Protein AF-A0A8S1RT74-F1 (afdb_monomer_lite)

Secondary structure (DSSP, 8-state):
-HHHHHHHHHHHHHHHT--S---HHHHHHHHHHHHHHHHHHHHHHHHHHTTT-HHHHHHHHHHHHHHHHHHHHHHGGGS-HHHHHHHHHHHHHHHHHHHHGGGGSTTTGGGS-HHHHHHHHHHHHHHHHHHHHHHHHHHHHHHHHHHHHHHHHHHT-----

Foldseek 3Di:
DVVVVVVVVVVVVVVVPPPDDDDPLRVLVVVLVVLVVVLVVVLVVLCVVCVVPLLSSLVSNLVSLVVNLVVLVVCVVSDDPLVSVLVCLLSVLVNVLSNLCSCVPPVNVVVDDPVVVVVVVVVSVVSNVSSVVSVVVVVVVVVVVVVVVVVVVVVVPPDDD

pLDDT: mean 78.84, std 12.94, range [44.44, 91.81]

Structure (mmCIF, N/CA/C/O backbone):
data_AF-A0A8S1RT74-F1
#
_entry.id   AF-A0A8S1RT74-F1
#
loop_
_atom_site.group_PDB
_atom_site.id
_atom_site.type_symbol
_atom_site.label_atom_id
_atom_site.label_alt_id
_atom_site.label_comp_id
_atom_site.label_asym_id
_atom_site.label_entity_id
_atom_site.label_seq_id
_atom_site.pdbx_PDB_ins_code
_atom_site.Cartn_x
_atom_site.Cartn_y
_atom_site.Cartn_z
_atom_site.occupancy
_atom_site.B_iso_or_equiv
_atom_site.auth_seq_id
_atom_site.auth_comp_id
_atom_site.auth_asym_id
_atom_site.auth_atom_id
_atom_site.pdbx_PDB_model_num
ATOM 1 N N . MET A 1 1 ? -5.538 -25.844 -6.732 1.00 49.09 1 MET A N 1
ATOM 2 C CA . MET A 1 1 ? -6.988 -25.532 -6.786 1.00 49.09 1 MET A CA 1
ATOM 3 C C . MET A 1 1 ? -7.772 -25.956 -5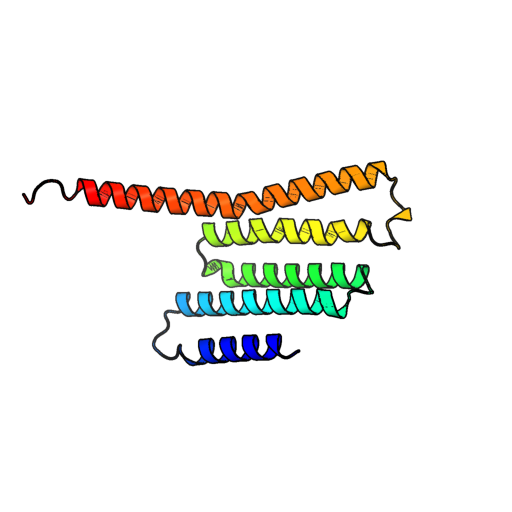.537 1.00 49.09 1 MET A C 1
ATOM 5 O O . MET A 1 1 ? -8.591 -25.170 -5.087 1.00 49.09 1 MET A O 1
ATOM 9 N N . ALA A 1 2 ? -7.522 -27.124 -4.923 1.00 45.47 2 ALA A N 1
ATOM 10 C CA . ALA A 1 2 ? -8.304 -27.599 -3.765 1.00 45.47 2 ALA A CA 1
ATOM 11 C C . ALA A 1 2 ? -8.248 -26.685 -2.516 1.00 45.47 2 ALA A C 1
ATOM 13 O O . ALA A 1 2 ? -9.271 -26.452 -1.878 1.00 45.47 2 ALA A O 1
ATOM 14 N N . VAL A 1 3 ? -7.090 -26.088 -2.209 1.00 45.66 3 VAL A N 1
ATOM 15 C CA . VAL A 1 3 ? -6.889 -25.253 -1.002 1.00 45.66 3 VAL A CA 1
ATOM 16 C C . VAL A 1 3 ? -7.714 -23.955 -1.022 1.00 45.66 3 VAL A C 1
ATOM 18 O O . VAL A 1 3 ? -8.223 -23.530 0.016 1.00 45.66 3 VAL A O 1
ATOM 21 N N . LEU A 1 4 ? -7.918 -23.370 -2.210 1.00 47.88 4 LEU A N 1
ATOM 22 C CA . LEU A 1 4 ? -8.754 -22.177 -2.409 1.00 47.88 4 LEU A CA 1
ATOM 23 C C . LEU A 1 4 ? -10.239 -22.474 -2.156 1.00 47.88 4 LEU A C 1
ATOM 25 O O . LEU A 1 4 ? -10.937 -21.647 -1.575 1.00 47.88 4 LEU A O 1
ATOM 29 N N . SER A 1 5 ? -10.706 -23.672 -2.524 1.00 55.19 5 SER A N 1
ATOM 30 C CA . SER A 1 5 ? -12.100 -24.084 -2.301 1.00 55.19 5 SER A CA 1
ATOM 31 C C . SER A 1 5 ? -12.424 -24.270 -0.816 1.00 55.19 5 SER A C 1
ATOM 33 O O . SER A 1 5 ? -13.499 -23.884 -0.365 1.00 55.19 5 SER A O 1
ATOM 35 N N . VAL A 1 6 ? -11.462 -24.772 -0.032 1.00 61.50 6 VAL A N 1
ATOM 36 C CA . VAL A 1 6 ? -11.620 -24.972 1.416 1.00 61.50 6 VAL A CA 1
ATOM 37 C C . VAL A 1 6 ? -11.663 -23.629 2.145 1.00 61.50 6 VAL A C 1
ATOM 39 O O . VAL A 1 6 ? -12.507 -23.437 3.016 1.00 61.50 6 VAL A O 1
ATOM 42 N N . HIS A 1 7 ? -10.824 -22.668 1.745 1.00 58.56 7 HIS A N 1
ATOM 43 C CA . HIS A 1 7 ? -10.846 -21.316 2.313 1.00 58.56 7 HIS A CA 1
ATOM 44 C C . HIS A 1 7 ? -12.135 -20.566 1.961 1.00 58.56 7 HIS A C 1
ATOM 46 O O . HIS A 1 7 ? -12.744 -19.952 2.834 1.00 58.56 7 HIS A O 1
ATOM 52 N N . ALA A 1 8 ? -12.600 -20.666 0.711 1.00 63.28 8 ALA A N 1
ATOM 53 C CA . ALA A 1 8 ? -13.872 -20.081 0.293 1.00 63.28 8 ALA A CA 1
ATOM 54 C C . ALA A 1 8 ? -15.067 -20.693 1.049 1.00 63.28 8 ALA A C 1
ATOM 56 O O . ALA A 1 8 ? -15.966 -19.968 1.475 1.00 63.28 8 ALA A O 1
ATOM 57 N N . TYR A 1 9 ? -15.052 -22.009 1.280 1.00 70.69 9 TYR A N 1
ATOM 58 C CA . TYR A 1 9 ? -16.081 -22.707 2.052 1.00 70.69 9 TYR A CA 1
ATOM 59 C C . TYR A 1 9 ? -16.090 -22.291 3.532 1.00 70.69 9 TYR A C 1
ATOM 61 O O . TYR A 1 9 ? -17.156 -22.035 4.097 1.00 70.69 9 TYR A O 1
ATOM 69 N N . PHE A 1 10 ? -14.912 -22.158 4.151 1.00 64.00 10 PHE A N 1
ATOM 70 C CA . PHE A 1 10 ? -14.781 -21.719 5.544 1.00 64.00 10 PHE A CA 1
ATOM 71 C C . PHE A 1 10 ? -15.265 -20.273 5.737 1.00 64.00 10 PHE A C 1
ATOM 73 O O . PHE A 1 10 ? -15.965 -19.966 6.702 1.00 64.00 10 PHE A O 1
ATOM 80 N N . LEU A 1 11 ? -14.975 -19.399 4.769 1.00 56.41 11 LEU A N 1
ATOM 81 C CA . LEU A 1 11 ? -15.470 -18.021 4.746 1.00 56.41 11 LEU A CA 1
ATOM 82 C C . LEU A 1 11 ? -16.995 -17.959 4.614 1.00 56.41 11 LEU A C 1
ATOM 84 O O . LEU A 1 11 ? -17.650 -17.207 5.335 1.00 56.41 11 LEU A O 1
ATOM 88 N N . PHE A 1 12 ? -17.580 -18.782 3.742 1.00 64.81 12 PHE A N 1
ATOM 89 C CA . PHE A 1 12 ? -19.030 -18.816 3.543 1.00 64.81 12 PHE A CA 1
ATOM 90 C C . PHE A 1 12 ? -19.783 -19.301 4.794 1.00 64.81 12 PHE A C 1
ATOM 92 O O . PHE A 1 12 ? -20.854 -18.788 5.122 1.00 64.81 12 PHE A O 1
ATOM 99 N N . GLN A 1 13 ? -19.202 -20.254 5.528 1.00 61.03 13 GLN A N 1
ATOM 100 C CA . GLN A 1 13 ? -19.704 -20.714 6.828 1.00 61.03 13 GLN A CA 1
ATOM 101 C C . GLN A 1 13 ? -19.661 -19.601 7.887 1.00 61.03 13 GLN A C 1
ATOM 103 O O . GLN A 1 13 ? -20.654 -19.392 8.585 1.00 61.03 13 GLN A O 1
ATOM 108 N N . HIS A 1 14 ? -18.562 -18.840 7.959 1.00 61.69 14 HIS A N 1
ATOM 109 C CA . HIS A 1 14 ? -18.405 -17.744 8.922 1.00 61.69 14 HIS A CA 1
ATOM 110 C C . HIS A 1 14 ? -19.454 -16.635 8.718 1.00 61.69 14 HIS A C 1
ATOM 112 O O . HIS A 1 14 ? -20.058 -16.160 9.678 1.00 61.69 14 HIS A O 1
ATOM 118 N N . PHE A 1 15 ? -19.755 -16.287 7.462 1.00 57.78 15 PHE A N 1
ATOM 119 C CA . PHE A 1 15 ? -20.780 -15.289 7.129 1.00 57.78 15 PHE A CA 1
ATOM 120 C C . PHE A 1 15 ? -22.215 -15.741 7.442 1.00 57.78 15 PHE A C 1
ATOM 122 O O . PHE A 1 15 ? -23.082 -14.910 7.716 1.00 57.78 15 PHE A O 1
ATOM 129 N N . LYS A 1 16 ? -22.498 -17.049 7.420 1.00 50.66 16 LYS A N 1
ATOM 130 C CA . LYS A 1 16 ? -23.857 -17.573 7.636 1.00 50.66 16 LYS A CA 1
ATOM 131 C C . LYS A 1 16 ? -24.287 -17.542 9.112 1.00 50.66 16 LYS A C 1
ATOM 133 O O . LYS A 1 16 ? -25.486 -17.535 9.385 1.00 50.66 16 LYS A O 1
ATOM 138 N N . GLY A 1 17 ? -23.335 -17.493 10.050 1.00 49.66 17 GLY A N 1
ATOM 139 C CA . GLY A 1 17 ? -23.586 -17.541 11.498 1.00 49.66 17 GLY A CA 1
ATOM 140 C C . GLY A 1 17 ? -24.015 -16.222 12.159 1.00 49.66 17 GLY A C 1
ATOM 141 O O . GLY A 1 17 ? -24.518 -16.251 13.277 1.00 49.66 17 GLY A O 1
ATOM 142 N N . GLN A 1 18 ? -23.874 -15.065 11.501 1.00 49.53 18 GLN A N 1
ATOM 143 C CA . GLN A 1 18 ? -24.090 -13.744 12.123 1.00 49.53 18 GLN A CA 1
ATOM 144 C C . GLN A 1 18 ? -25.476 -13.127 11.861 1.00 49.53 18 GLN A C 1
ATOM 146 O O . GLN A 1 18 ? -25.618 -11.931 11.613 1.00 49.53 18 GLN A O 1
ATOM 151 N N . LYS A 1 19 ? -26.544 -13.926 11.937 1.00 50.91 19 LYS A N 1
ATOM 152 C CA . LYS A 1 19 ? -27.922 -13.407 11.922 1.00 50.91 19 LYS A CA 1
ATOM 153 C C . LYS A 1 19 ? -28.472 -13.283 13.345 1.00 50.91 19 LYS A C 1
ATOM 155 O O . LYS A 1 19 ? -29.178 -14.182 13.778 1.00 50.91 19 LYS A O 1
ATOM 160 N N . GLN A 1 20 ? -28.201 -12.167 14.034 1.00 47.59 20 GLN A N 1
ATOM 161 C CA . GLN A 1 20 ? -29.128 -11.544 15.003 1.00 47.59 20 GLN A CA 1
ATOM 162 C C . GLN A 1 20 ? -28.574 -10.222 15.580 1.00 47.59 20 GLN A C 1
ATOM 164 O O . GLN A 1 20 ? -27.457 -10.175 16.081 1.00 47.59 20 GLN A O 1
ATOM 169 N N . ASN A 1 21 ? -29.398 -9.163 15.520 1.00 47.72 21 ASN A N 1
ATOM 170 C CA . ASN A 1 21 ? -29.241 -7.849 16.173 1.00 47.72 21 ASN A CA 1
ATOM 171 C C . ASN A 1 21 ? -27.869 -7.160 16.019 1.00 47.72 21 ASN A C 1
ATOM 173 O O . ASN A 1 21 ? -27.103 -7.006 16.972 1.00 47.72 21 ASN A O 1
ATOM 177 N N . LEU A 1 22 ? -27.564 -6.690 14.806 1.00 52.25 22 LEU A N 1
ATOM 178 C CA . LEU A 1 22 ? -26.315 -5.983 14.526 1.00 52.25 22 LEU A CA 1
ATOM 179 C C . LEU A 1 22 ? -26.476 -4.464 14.656 1.00 52.25 22 LEU A C 1
ATOM 181 O O . LEU A 1 22 ? -27.179 -3.810 13.892 1.00 52.25 22 LEU A O 1
ATOM 185 N N . ASN A 1 23 ? -25.760 -3.907 15.630 1.00 63.31 23 ASN A N 1
ATOM 186 C CA . ASN A 1 23 ? -25.425 -2.490 15.704 1.00 63.31 23 ASN A CA 1
ATOM 187 C C . ASN A 1 23 ? -24.734 -2.079 14.385 1.00 63.31 23 ASN A C 1
ATOM 189 O O . ASN A 1 23 ? -23.823 -2.780 13.939 1.00 63.31 23 ASN A O 1
ATOM 193 N N . ILE A 1 24 ? -25.151 -0.970 13.761 1.00 63.84 24 ILE A N 1
ATOM 194 C CA . ILE A 1 24 ? -24.697 -0.537 12.421 1.00 63.84 24 ILE A CA 1
ATOM 195 C C . ILE A 1 24 ? -23.160 -0.485 12.330 1.00 63.84 24 ILE A C 1
ATOM 197 O O . ILE A 1 24 ? -22.582 -0.820 11.297 1.00 63.84 24 ILE A O 1
ATOM 201 N N . SER A 1 25 ? -22.486 -0.134 13.429 1.00 64.19 25 SER A N 1
ATOM 202 C CA . SER A 1 25 ? -21.021 -0.120 13.525 1.00 64.19 25 SER A CA 1
ATOM 203 C C . SER A 1 25 ? -20.378 -1.509 13.412 1.00 64.19 25 SER A C 1
ATOM 205 O O . SER A 1 25 ? -19.370 -1.650 12.725 1.00 64.19 25 SER A O 1
ATOM 207 N N . LYS A 1 26 ? -20.968 -2.553 14.017 1.00 66.56 26 LYS A N 1
ATOM 208 C CA . LYS A 1 26 ? -20.478 -3.940 13.906 1.00 66.56 26 LYS A CA 1
ATOM 209 C C . LYS A 1 26 ? -20.635 -4.475 12.487 1.00 66.56 26 LYS A C 1
ATOM 211 O O . LYS A 1 26 ? -19.682 -5.009 11.934 1.00 66.56 26 LYS A O 1
ATOM 216 N N . GLN A 1 27 ? -21.796 -4.242 11.876 1.00 70.25 27 GLN A N 1
ATOM 217 C CA . GLN A 1 27 ? -22.059 -4.672 10.502 1.00 70.25 27 GLN A CA 1
ATOM 218 C C . GLN A 1 27 ? -21.095 -4.012 9.504 1.00 70.25 27 GLN A C 1
ATOM 220 O O . GLN A 1 27 ? -20.612 -4.663 8.581 1.00 70.25 27 GLN A O 1
ATOM 225 N N . LYS A 1 28 ? -20.782 -2.720 9.680 1.00 70.69 28 LYS A N 1
ATOM 226 C CA . LYS A 1 28 ? -19.794 -2.023 8.842 1.00 70.69 28 LYS A CA 1
ATOM 227 C C . LYS A 1 28 ? -18.378 -2.567 9.035 1.00 70.69 28 LYS A C 1
ATOM 229 O O . LYS A 1 28 ? -17.641 -2.657 8.057 1.00 70.69 28 LYS A O 1
ATOM 234 N N . ASN A 1 29 ? -18.021 -2.969 10.254 1.00 72.69 29 ASN A N 1
ATOM 235 C CA . ASN A 1 29 ? -16.727 -3.583 10.536 1.00 72.69 29 ASN A CA 1
ATOM 236 C C . ASN A 1 29 ? -16.591 -4.973 9.883 1.00 72.69 29 ASN A C 1
ATOM 238 O O . ASN A 1 29 ? -15.585 -5.254 9.243 1.00 72.69 29 ASN A O 1
ATOM 242 N N . GLU A 1 30 ? -17.634 -5.803 9.947 1.00 75.88 30 GLU A N 1
ATOM 243 C CA . GLU A 1 30 ? -17.678 -7.111 9.268 1.00 75.88 30 GLU A CA 1
ATOM 244 C C . GLU A 1 30 ? -17.647 -6.969 7.739 1.00 75.88 30 GLU A C 1
ATOM 246 O O . GLU A 1 30 ? -16.944 -7.705 7.046 1.00 75.88 30 GLU A O 1
ATOM 251 N N . GLN A 1 31 ? -18.366 -5.981 7.192 1.00 79.31 31 GLN A N 1
ATOM 252 C CA . GLN A 1 31 ? -18.294 -5.646 5.767 1.00 79.31 31 GLN A CA 1
ATOM 253 C C . GLN A 1 31 ? -16.875 -5.240 5.362 1.00 79.31 31 GLN A C 1
ATOM 255 O O . GLN A 1 31 ? -16.390 -5.673 4.318 1.00 79.31 31 GLN A O 1
ATOM 260 N N . HIS A 1 32 ? -16.202 -4.437 6.185 1.00 83.00 32 HIS A N 1
ATOM 261 C CA . HIS A 1 32 ? -14.827 -4.036 5.937 1.00 83.00 32 HIS A CA 1
ATOM 262 C C . HIS A 1 32 ? -13.867 -5.233 5.955 1.00 83.00 32 HIS A C 1
ATOM 264 O O . HIS A 1 32 ? -13.034 -5.357 5.055 1.00 83.00 32 HIS A O 1
ATOM 270 N N . GLU A 1 33 ? -14.015 -6.143 6.918 1.00 82.50 33 GLU A N 1
ATOM 271 C CA . GLU A 1 33 ? -13.221 -7.369 7.008 1.00 82.50 33 GLU A CA 1
ATOM 272 C C . GLU A 1 33 ? -13.428 -8.269 5.779 1.00 82.50 33 GLU A C 1
ATOM 274 O O . GLU A 1 33 ? -12.458 -8.728 5.172 1.00 82.50 33 GLU A O 1
ATOM 279 N N . GLY A 1 34 ? -14.678 -8.422 5.329 1.00 82.44 34 GLY A N 1
ATOM 280 C CA . GLY A 1 34 ? -15.009 -9.118 4.085 1.00 82.44 34 GLY A CA 1
ATOM 281 C C . GLY A 1 34 ? -14.351 -8.492 2.852 1.00 82.44 34 GLY A C 1
ATOM 282 O O . GLY A 1 34 ? -13.771 -9.204 2.031 1.00 82.44 34 GLY A O 1
ATOM 283 N N . VAL A 1 35 ? -14.376 -7.161 2.734 1.00 86.06 35 VAL A N 1
ATOM 284 C CA . VAL A 1 35 ? -13.713 -6.437 1.634 1.00 86.06 35 VAL A CA 1
ATOM 285 C C . VAL A 1 35 ? -12.190 -6.577 1.707 1.00 86.06 35 VAL A C 1
ATOM 287 O O . VAL A 1 35 ? -11.544 -6.758 0.677 1.00 86.06 35 VAL A O 1
ATOM 290 N N . CYS A 1 36 ? -11.604 -6.557 2.906 1.00 85.81 36 CYS A N 1
ATOM 291 C CA . CYS A 1 36 ? -10.173 -6.780 3.113 1.00 85.81 36 CYS A CA 1
ATOM 292 C C . CYS A 1 36 ? -9.751 -8.190 2.663 1.00 85.81 36 CYS A C 1
ATOM 294 O O . CYS A 1 36 ? -8.752 -8.355 1.960 1.00 85.81 36 CYS A O 1
ATOM 296 N N . LEU A 1 37 ? -10.537 -9.212 3.006 1.00 86.88 37 LEU A N 1
ATOM 297 C CA . LEU A 1 37 ? -10.301 -10.587 2.564 1.00 86.88 37 LEU A CA 1
ATOM 298 C C . LEU A 1 37 ? -10.451 -10.732 1.048 1.00 86.88 37 LEU A C 1
ATOM 300 O O . LEU A 1 37 ? -9.582 -11.317 0.401 1.00 86.88 37 LEU A O 1
ATOM 304 N N . LEU A 1 38 ? -11.505 -10.151 0.470 1.00 86.44 38 LEU A N 1
ATOM 305 C CA . LEU A 1 38 ? -11.717 -10.147 -0.975 1.00 86.44 38 LEU A CA 1
ATOM 306 C C . LEU A 1 38 ? -10.550 -9.480 -1.707 1.00 86.44 38 LEU A C 1
ATOM 308 O O . LEU A 1 38 ? -10.047 -10.035 -2.680 1.00 86.44 38 LEU A O 1
ATOM 312 N N . LYS A 1 39 ? -10.067 -8.335 -1.211 1.00 89.88 39 LYS A N 1
ATOM 313 C CA . LYS A 1 39 ? -8.880 -7.667 -1.751 1.00 89.88 39 LYS A CA 1
ATOM 314 C C . LYS A 1 39 ? -7.669 -8.596 -1.744 1.00 89.88 39 LYS A C 1
ATOM 316 O O . LYS A 1 39 ? -6.996 -8.703 -2.761 1.00 89.88 39 LYS A O 1
ATOM 321 N N . LYS A 1 40 ? -7.380 -9.273 -0.627 1.00 88.31 40 LYS A N 1
ATOM 322 C CA . LYS A 1 40 ? -6.238 -10.203 -0.533 1.00 88.31 40 LYS A CA 1
ATOM 323 C C . LYS A 1 40 ? -6.359 -11.353 -1.535 1.00 88.31 40 LYS A C 1
ATOM 325 O O . LYS A 1 40 ? -5.372 -11.714 -2.167 1.00 88.31 40 LYS A O 1
ATOM 330 N N . LEU A 1 41 ? -7.565 -11.895 -1.715 1.00 89.31 41 LEU A N 1
ATOM 331 C CA . LEU A 1 41 ? -7.826 -12.933 -2.714 1.00 89.31 41 LEU A CA 1
ATOM 332 C C . LEU A 1 41 ? -7.623 -12.417 -4.141 1.00 89.31 41 LEU A C 1
ATOM 334 O O . LEU A 1 41 ? -6.951 -13.077 -4.927 1.00 89.31 41 LEU A O 1
ATOM 338 N N . LEU A 1 42 ? -8.149 -11.232 -4.462 1.00 89.75 42 LEU A N 1
ATOM 339 C CA . LEU A 1 42 ? -7.949 -10.589 -5.762 1.00 89.75 42 LEU A CA 1
ATOM 340 C C . LEU A 1 42 ? -6.474 -10.288 -6.024 1.00 89.75 42 LEU A C 1
ATOM 342 O O . LEU A 1 42 ? -5.995 -10.531 -7.123 1.00 89.75 42 LEU A O 1
ATOM 346 N N . PHE A 1 43 ? -5.742 -9.822 -5.014 1.00 90.88 43 PHE A N 1
ATOM 347 C CA . PHE A 1 43 ? -4.306 -9.576 -5.103 1.00 90.88 43 PHE A CA 1
ATOM 348 C C . PHE A 1 43 ? -3.544 -10.854 -5.474 1.00 90.88 43 PHE A C 1
ATOM 350 O O . PHE A 1 43 ? -2.793 -10.862 -6.445 1.00 90.88 43 PHE A O 1
ATOM 357 N N . ILE A 1 44 ? -3.793 -11.959 -4.763 1.00 91.19 44 ILE A N 1
ATOM 358 C CA . ILE A 1 44 ? -3.175 -13.260 -5.066 1.00 91.19 44 ILE A CA 1
ATOM 359 C C . ILE A 1 44 ? -3.587 -13.748 -6.461 1.00 91.19 44 ILE A C 1
ATOM 361 O O . ILE A 1 44 ? -2.755 -14.249 -7.214 1.00 91.19 44 ILE A O 1
ATOM 365 N N . PHE A 1 45 ? -4.859 -13.588 -6.826 1.00 90.12 45 PHE A N 1
ATOM 366 C CA . PHE A 1 45 ? -5.363 -13.983 -8.137 1.00 90.12 45 PHE A CA 1
ATOM 367 C C . PHE A 1 45 ? -4.685 -13.211 -9.277 1.00 90.12 45 PHE A C 1
ATOM 369 O O . PHE A 1 45 ? -4.289 -13.823 -10.268 1.00 90.12 45 PHE A O 1
ATOM 376 N N . ILE A 1 46 ? -4.506 -11.895 -9.119 1.00 90.06 46 ILE A N 1
ATOM 377 C CA . ILE A 1 46 ? -3.779 -11.037 -10.062 1.00 90.06 46 ILE A CA 1
ATOM 378 C C . ILE A 1 46 ? -2.321 -11.484 -10.168 1.00 90.06 46 ILE A C 1
ATOM 380 O O . ILE A 1 46 ? -1.818 -11.637 -11.279 1.00 90.06 46 ILE A O 1
ATOM 384 N N . LEU A 1 47 ? -1.662 -11.745 -9.032 1.00 89.19 47 LEU A N 1
ATOM 385 C CA . LEU A 1 47 ? -0.271 -12.196 -9.024 1.00 89.19 47 LEU A CA 1
ATOM 386 C C . LEU A 1 47 ? -0.077 -13.487 -9.824 1.00 89.19 47 LEU A C 1
ATOM 388 O O . LEU A 1 47 ? 0.844 -13.560 -10.629 1.00 89.19 47 LEU A O 1
ATOM 392 N N . ILE A 1 48 ? -0.959 -14.473 -9.635 1.00 90.69 48 ILE A N 1
ATOM 393 C CA . ILE A 1 48 ? -0.877 -15.769 -10.322 1.00 90.69 48 ILE A CA 1
ATOM 394 C C . ILE A 1 48 ? -1.251 -15.641 -11.804 1.00 90.69 48 ILE A C 1
ATOM 396 O O . ILE A 1 48 ? -0.587 -16.216 -12.658 1.00 90.69 48 ILE A O 1
ATOM 400 N N . SER A 1 49 ? -2.317 -14.903 -12.122 1.00 88.88 49 SER A N 1
ATOM 401 C CA . SER A 1 49 ? -2.874 -14.875 -13.483 1.00 88.88 49 SER A CA 1
ATOM 402 C C . SER A 1 49 ? -2.085 -13.987 -14.447 1.00 88.88 49 SER A C 1
ATOM 404 O O . SER A 1 49 ? -2.153 -14.199 -15.652 1.00 88.88 49 SER A O 1
ATOM 406 N N . LEU A 1 50 ? -1.363 -12.984 -13.935 1.00 90.50 50 LEU A N 1
ATOM 407 C CA . LEU A 1 50 ? -0.608 -12.013 -14.736 1.00 90.50 50 LEU A CA 1
ATOM 408 C C . LEU A 1 50 ? 0.907 -12.113 -14.517 1.00 90.50 50 LEU A C 1
ATOM 410 O O . LEU A 1 50 ? 1.622 -11.153 -14.779 1.00 90.50 50 LEU A O 1
ATOM 414 N N . GLN A 1 51 ? 1.405 -13.262 -14.054 1.00 86.88 51 GLN A N 1
ATOM 415 C CA . GLN A 1 51 ? 2.830 -13.462 -13.769 1.00 86.88 51 GLN A CA 1
ATOM 416 C C . GLN A 1 51 ? 3.740 -13.255 -14.996 1.00 86.88 51 GLN A C 1
ATOM 418 O O . GLN A 1 51 ? 4.900 -12.902 -14.833 1.00 86.88 51 GLN A O 1
ATOM 423 N N . GLU A 1 52 ? 3.229 -13.464 -16.212 1.00 86.25 52 GLU A N 1
ATOM 424 C CA . GLU A 1 52 ? 3.985 -13.267 -17.461 1.00 86.25 52 GLU A CA 1
ATOM 425 C C . GLU A 1 52 ? 3.921 -11.823 -17.995 1.00 86.25 52 GLU A C 1
ATOM 427 O O . GLU A 1 52 ? 4.627 -11.482 -18.943 1.00 86.25 52 GLU A O 1
ATOM 432 N N . TYR A 1 53 ? 3.078 -10.967 -17.403 1.00 87.44 53 TYR A N 1
ATOM 433 C CA . TYR A 1 53 ? 2.792 -9.615 -17.884 1.00 87.44 53 TYR A CA 1
ATOM 434 C C . TYR A 1 53 ? 3.014 -8.571 -16.779 1.00 87.44 53 TYR A C 1
ATOM 436 O O . TYR A 1 53 ? 2.054 -8.008 -16.244 1.00 87.44 53 TYR A O 1
ATOM 444 N N . ASP A 1 54 ? 4.279 -8.273 -16.472 1.00 85.69 54 ASP A N 1
ATOM 445 C CA . ASP A 1 54 ? 4.705 -7.415 -15.349 1.00 85.69 54 ASP A CA 1
ATOM 446 C C . ASP A 1 54 ? 3.973 -6.059 -15.284 1.00 85.69 54 ASP A C 1
ATOM 448 O O . ASP A 1 54 ? 3.491 -5.644 -14.226 1.00 85.69 54 ASP A O 1
ATOM 452 N N . ILE A 1 55 ? 3.818 -5.379 -16.428 1.00 87.69 55 ILE A N 1
ATOM 453 C CA . ILE A 1 55 ? 3.150 -4.066 -16.512 1.00 87.69 55 ILE A CA 1
ATOM 454 C C . ILE A 1 55 ? 1.669 -4.176 -16.145 1.00 87.69 55 ILE A C 1
ATOM 456 O O . ILE A 1 55 ? 1.144 -3.372 -15.366 1.00 87.69 55 ILE A O 1
ATOM 460 N N . PHE A 1 56 ? 0.980 -5.170 -16.712 1.00 88.50 56 PHE A N 1
ATOM 461 C CA . PHE A 1 56 ? -0.434 -5.407 -16.432 1.00 88.50 56 PHE A CA 1
ATOM 462 C C . PHE A 1 56 ? -0.632 -5.829 -14.978 1.00 88.50 56 PHE A C 1
ATOM 464 O O . PHE A 1 56 ? -1.559 -5.346 -14.330 1.00 88.50 56 PHE A O 1
ATOM 471 N N . GLN A 1 57 ? 0.259 -6.664 -14.442 1.00 90.12 57 GLN A N 1
ATOM 472 C CA . GLN A 1 57 ? 0.242 -7.083 -13.046 1.00 90.12 57 GLN A CA 1
ATOM 473 C C . GLN A 1 57 ? 0.389 -5.879 -12.102 1.00 90.12 57 GLN A C 1
ATOM 475 O O . GLN A 1 57 ? -0.480 -5.655 -11.256 1.00 90.12 57 GLN A O 1
ATOM 480 N N . CYS A 1 58 ? 1.422 -5.050 -12.286 1.00 88.00 58 CYS A N 1
ATOM 481 C CA . CYS A 1 58 ? 1.660 -3.863 -11.460 1.00 88.00 58 CYS A CA 1
ATOM 482 C C . CYS A 1 58 ? 0.502 -2.858 -11.548 1.00 88.00 58 CYS A C 1
ATOM 484 O O . CYS A 1 58 ? 0.057 -2.317 -10.529 1.00 88.00 58 CYS A O 1
ATOM 486 N N . THR A 1 59 ? -0.042 -2.645 -12.749 1.00 88.38 59 THR A N 1
ATOM 487 C CA . THR A 1 59 ? -1.164 -1.725 -12.976 1.00 88.38 59 THR A CA 1
ATOM 488 C C . THR A 1 59 ? -2.441 -2.232 -12.306 1.00 88.38 59 THR A C 1
ATOM 490 O O . THR A 1 59 ? -3.104 -1.474 -11.599 1.00 88.38 59 THR A O 1
ATOM 493 N N . MET A 1 60 ? -2.772 -3.518 -12.452 1.00 90.75 60 MET A N 1
ATOM 494 C CA . MET A 1 60 ? -3.953 -4.121 -11.822 1.00 90.75 60 MET A CA 1
ATOM 495 C C . MET A 1 60 ? -3.858 -4.116 -10.295 1.00 90.75 60 MET A C 1
ATOM 497 O O . MET A 1 60 ? -4.843 -3.809 -9.625 1.00 90.75 60 MET A O 1
ATOM 501 N N . ILE A 1 61 ? -2.677 -4.381 -9.726 1.00 91.00 61 ILE A N 1
ATOM 502 C CA . ILE A 1 61 ? -2.456 -4.275 -8.275 1.00 91.00 61 ILE A CA 1
ATOM 503 C C . ILE A 1 61 ? -2.609 -2.824 -7.808 1.00 91.00 61 ILE A C 1
ATOM 505 O O . ILE A 1 61 ? -3.254 -2.564 -6.790 1.00 91.00 61 ILE A O 1
ATOM 509 N N . THR A 1 62 ? -2.062 -1.866 -8.557 1.00 88.56 62 THR A N 1
ATOM 510 C CA . THR A 1 62 ? -2.196 -0.438 -8.238 1.00 88.56 62 THR A CA 1
ATOM 511 C C . THR A 1 62 ? -3.663 -0.005 -8.258 1.00 88.56 62 THR A C 1
ATOM 513 O O . THR A 1 62 ? -4.128 0.628 -7.310 1.00 88.56 62 THR A O 1
ATOM 516 N N . LEU A 1 63 ? -4.424 -0.415 -9.277 1.00 90.12 63 LEU A N 1
ATOM 517 C CA . LEU A 1 63 ? -5.862 -0.153 -9.382 1.00 90.12 63 LEU A CA 1
ATOM 518 C C . LEU A 1 63 ? -6.661 -0.813 -8.253 1.00 90.12 63 LEU A C 1
ATOM 520 O O . LEU A 1 63 ? -7.551 -0.179 -7.686 1.00 90.12 63 LEU A O 1
ATOM 524 N N . LEU A 1 64 ? -6.328 -2.051 -7.880 1.00 91.81 64 LEU A N 1
ATOM 525 C CA . LEU A 1 64 ? -6.950 -2.745 -6.751 1.00 91.81 64 LEU A CA 1
ATOM 526 C C . LEU A 1 64 ? -6.728 -1.979 -5.438 1.00 91.81 64 LEU A C 1
ATOM 528 O O . LEU A 1 64 ? -7.667 -1.782 -4.663 1.00 91.81 64 LEU A O 1
ATOM 532 N N . ASN A 1 65 ? -5.500 -1.510 -5.199 1.00 89.44 65 ASN A N 1
ATOM 533 C CA . ASN A 1 65 ? -5.181 -0.686 -4.036 1.00 89.44 65 ASN A CA 1
ATOM 534 C C . ASN A 1 65 ? -5.911 0.663 -4.079 1.00 89.44 65 ASN A C 1
ATOM 536 O O . ASN A 1 65 ? -6.417 1.112 -3.051 1.00 89.44 65 ASN A O 1
ATOM 540 N N . PHE A 1 66 ? -6.037 1.284 -5.254 1.00 88.81 66 PHE A N 1
ATOM 541 C CA . PHE A 1 66 ? -6.756 2.549 -5.414 1.00 88.81 66 PHE A CA 1
ATOM 542 C C . PHE A 1 66 ? -8.251 2.396 -5.128 1.00 88.81 66 PHE A C 1
ATOM 544 O O . PHE A 1 66 ? -8.816 3.160 -4.343 1.00 88.81 66 PHE A O 1
ATOM 551 N N . GLY A 1 67 ? -8.877 1.355 -5.681 1.00 88.31 67 GLY A N 1
ATOM 552 C CA . GLY A 1 67 ? -10.267 1.010 -5.392 1.00 88.31 67 GLY A CA 1
ATOM 553 C C . GLY A 1 67 ? -10.495 0.752 -3.902 1.00 88.31 67 GLY A C 1
ATOM 554 O O . GLY A 1 67 ? -11.487 1.212 -3.335 1.00 88.31 67 GLY A O 1
ATOM 555 N N . TYR A 1 68 ? -9.543 0.094 -3.236 1.00 89.06 68 TYR A N 1
ATOM 556 C CA . TYR A 1 68 ? -9.611 -0.128 -1.795 1.00 89.06 68 TYR A CA 1
ATOM 557 C C . TYR A 1 68 ? -9.513 1.169 -0.984 1.00 89.06 68 TYR A C 1
ATOM 559 O O . TYR A 1 68 ? -10.329 1.378 -0.090 1.00 89.06 68 TYR A O 1
ATOM 567 N N . ILE A 1 69 ? -8.586 2.076 -1.308 1.00 87.62 69 ILE A N 1
ATOM 568 C CA . ILE A 1 69 ? -8.519 3.392 -0.650 1.00 87.62 69 ILE A CA 1
ATOM 569 C C . ILE A 1 69 ? -9.820 4.180 -0.869 1.00 87.62 69 ILE A C 1
ATOM 571 O O . ILE A 1 69 ? -10.347 4.767 0.078 1.00 87.62 69 ILE A O 1
ATOM 575 N N . GLY A 1 70 ? -10.390 4.148 -2.078 1.00 86.19 70 GLY A N 1
ATOM 576 C CA . GLY A 1 70 ? -11.696 4.752 -2.363 1.00 86.19 70 GLY A CA 1
ATOM 577 C C . GLY A 1 70 ? -12.825 4.174 -1.498 1.00 86.19 70 GLY A C 1
ATOM 578 O O . GLY A 1 70 ? -13.647 4.916 -0.948 1.00 86.19 70 GLY A O 1
ATOM 579 N N . TYR A 1 71 ? -12.830 2.854 -1.297 1.00 87.12 71 TYR A N 1
ATOM 580 C CA . TYR A 1 71 ? -13.751 2.192 -0.374 1.00 87.12 71 TYR A CA 1
ATOM 581 C C . TYR A 1 71 ? -13.548 2.659 1.077 1.00 87.12 71 TYR A C 1
ATOM 583 O O . TYR A 1 71 ? -14.521 3.027 1.737 1.00 87.12 71 TYR A O 1
ATOM 591 N N . LEU A 1 72 ? -12.302 2.724 1.563 1.00 86.44 72 LEU A N 1
ATOM 592 C CA . LEU A 1 72 ? -11.988 3.210 2.913 1.00 86.44 72 LEU A CA 1
ATOM 593 C C . LEU A 1 72 ? -12.494 4.634 3.138 1.00 86.44 72 LEU A C 1
ATOM 595 O O . LEU A 1 72 ? -13.110 4.924 4.165 1.00 86.44 72 LEU A O 1
ATOM 599 N N . LEU A 1 73 ? -12.281 5.522 2.166 1.00 84.94 73 LEU A N 1
ATOM 600 C CA . LEU A 1 73 ? -12.772 6.899 2.221 1.00 84.94 73 LEU A CA 1
ATOM 601 C C . LEU A 1 73 ? -14.301 6.958 2.328 1.00 84.94 73 LEU A C 1
ATOM 603 O O . LEU A 1 73 ? -14.829 7.804 3.053 1.00 84.94 73 LEU A O 1
ATOM 607 N N . SER A 1 74 ? -15.001 6.027 1.676 1.00 83.00 74 SER A N 1
ATOM 608 C CA . SER A 1 74 ? -16.464 5.920 1.719 1.00 83.00 74 SER A CA 1
ATOM 609 C C . SER A 1 74 ? -16.985 5.465 3.087 1.00 83.00 74 SER A C 1
ATOM 611 O O . SER A 1 74 ? -18.080 5.855 3.490 1.00 83.00 74 SER A O 1
ATOM 613 N N . ILE A 1 75 ? -16.204 4.678 3.836 1.00 81.50 75 ILE A N 1
ATOM 614 C CA . ILE A 1 75 ? -16.573 4.202 5.180 1.00 81.50 75 ILE A CA 1
ATOM 615 C C . ILE A 1 75 ? -15.949 5.017 6.324 1.00 81.50 75 ILE A C 1
ATOM 617 O O . ILE A 1 75 ? -16.218 4.713 7.487 1.00 81.50 75 ILE A O 1
ATOM 621 N N . LYS A 1 76 ? -15.179 6.081 6.032 1.00 80.25 76 LYS A N 1
ATOM 622 C CA . LYS A 1 76 ? -14.396 6.839 7.034 1.00 80.25 76 LYS A CA 1
ATOM 623 C C . LYS A 1 76 ? -15.209 7.316 8.241 1.00 80.25 76 LYS A C 1
ATOM 625 O O . LYS A 1 76 ? -14.664 7.472 9.326 1.00 80.25 76 LYS A O 1
ATOM 630 N N . GLN A 1 77 ? -16.498 7.603 8.048 1.00 75.81 77 GLN A N 1
ATOM 631 C CA . GLN A 1 77 ? -17.381 8.137 9.091 1.00 75.81 77 GLN A CA 1
ATOM 632 C C . GLN A 1 77 ? -17.711 7.105 10.178 1.00 75.81 77 GLN A C 1
ATOM 634 O O . GLN A 1 77 ? -18.087 7.484 11.283 1.00 75.81 77 GLN A O 1
ATOM 639 N N . TYR A 1 78 ? -17.560 5.815 9.872 1.00 75.25 78 TYR A N 1
ATOM 640 C CA . TYR A 1 78 ? -17.912 4.711 10.763 1.00 75.25 78 TYR A CA 1
ATOM 641 C C . TYR A 1 78 ? -16.699 4.112 11.485 1.00 75.25 78 TYR A C 1
ATOM 643 O O . TYR A 1 78 ? -16.872 3.211 12.302 1.00 75.25 78 TYR A O 1
ATOM 651 N N . MET A 1 79 ? -15.489 4.604 11.197 1.00 73.50 79 MET A N 1
ATOM 652 C CA . MET A 1 79 ? -14.235 4.074 11.729 1.00 73.50 79 MET A CA 1
ATOM 653 C C . MET A 1 79 ? -13.557 5.099 12.653 1.00 73.50 79 MET A C 1
ATOM 655 O O . MET A 1 79 ? -13.588 6.302 12.368 1.00 73.50 79 MET A O 1
ATOM 659 N N . PRO A 1 80 ? -12.915 4.672 13.756 1.00 79.31 80 PRO A N 1
ATOM 660 C CA . PRO A 1 80 ? -12.117 5.569 14.580 1.00 79.31 80 PRO A CA 1
ATOM 661 C C . PRO A 1 80 ? -11.014 6.218 13.740 1.00 79.31 80 PRO A C 1
ATOM 663 O O . PRO A 1 80 ? -10.311 5.538 12.995 1.00 79.31 80 PRO A O 1
ATOM 666 N N . LYS A 1 81 ? -10.811 7.534 13.893 1.00 78.62 81 LYS A N 1
ATOM 667 C CA . LYS A 1 81 ? -9.826 8.296 13.096 1.00 78.62 81 LYS A CA 1
ATOM 668 C C . LYS A 1 81 ? -8.420 7.685 13.130 1.00 78.62 81 LYS A C 1
ATOM 670 O O . LYS A 1 81 ? -7.732 7.703 12.118 1.00 78.62 81 LYS A O 1
ATOM 675 N N . ILE A 1 82 ? -8.011 7.142 14.279 1.00 76.06 82 ILE A N 1
ATOM 676 C CA . ILE A 1 82 ? -6.695 6.512 14.476 1.00 76.06 82 ILE A CA 1
ATOM 677 C C . ILE A 1 82 ? -6.579 5.208 13.678 1.00 76.06 82 ILE A C 1
ATOM 679 O O . ILE A 1 82 ? -5.540 4.953 13.071 1.00 76.06 82 ILE A O 1
ATOM 683 N N . GLU A 1 83 ? -7.638 4.396 13.662 1.00 76.94 83 GLU A N 1
ATOM 684 C CA . GLU A 1 83 ? -7.679 3.143 12.901 1.00 76.94 83 GLU A CA 1
ATOM 685 C C . GLU A 1 83 ? -7.668 3.429 11.401 1.00 76.94 83 GLU A C 1
ATOM 687 O O . GLU A 1 83 ? -6.830 2.888 10.685 1.00 76.94 83 GLU A O 1
ATOM 692 N N . PHE A 1 84 ? -8.512 4.365 10.955 1.00 82.50 84 PHE A N 1
ATOM 693 C CA . PHE A 1 84 ? -8.544 4.822 9.569 1.00 82.50 84 PHE A CA 1
ATOM 694 C C . PHE A 1 84 ? -7.184 5.364 9.111 1.00 82.50 84 PHE A C 1
ATOM 696 O O . PHE A 1 84 ? -6.694 4.985 8.049 1.00 82.50 84 PHE A O 1
ATOM 703 N N . PHE A 1 85 ? -6.549 6.223 9.918 1.00 82.31 85 PHE A N 1
ATOM 704 C CA . PHE A 1 85 ? -5.247 6.793 9.580 1.00 82.31 85 PHE A CA 1
ATOM 705 C C . PHE A 1 85 ? -4.176 5.714 9.452 1.00 82.31 85 PHE A C 1
ATOM 707 O O . PHE A 1 85 ? -3.444 5.722 8.471 1.00 82.31 85 PHE A O 1
ATOM 714 N N . GLY A 1 86 ? -4.106 4.759 10.385 1.00 81.94 86 GLY A N 1
ATOM 715 C CA . GLY A 1 86 ? -3.128 3.677 10.273 1.00 81.94 86 GLY A CA 1
ATOM 716 C C . GLY A 1 86 ? -3.380 2.767 9.074 1.00 81.94 86 GLY A C 1
ATOM 717 O O . GLY A 1 86 ? -2.416 2.332 8.458 1.00 81.94 86 GLY A O 1
ATOM 718 N N . LEU A 1 87 ? -4.642 2.548 8.685 1.00 83.19 87 LEU A N 1
ATOM 719 C CA . LEU A 1 87 ? -4.965 1.772 7.487 1.00 83.19 87 LEU A CA 1
ATOM 720 C C . LEU A 1 87 ? -4.548 2.489 6.195 1.00 83.19 87 LEU A C 1
ATOM 722 O O . LEU A 1 87 ? -4.015 1.873 5.282 1.00 83.19 87 LEU A O 1
ATOM 726 N N . ILE A 1 88 ? -4.763 3.803 6.105 1.00 85.94 88 ILE A N 1
ATOM 727 C CA . ILE A 1 88 ? -4.274 4.590 4.964 1.00 85.94 88 ILE A CA 1
ATOM 728 C C . ILE A 1 88 ? -2.744 4.650 4.969 1.00 85.94 88 ILE A C 1
ATOM 730 O O . ILE A 1 88 ? -2.121 4.545 3.915 1.00 85.94 88 ILE A O 1
ATOM 734 N N . TRP A 1 89 ? -2.136 4.778 6.149 1.00 87.00 89 TRP A N 1
ATOM 735 C CA . TRP A 1 89 ? -0.687 4.836 6.319 1.00 87.00 89 TRP A CA 1
ATOM 736 C C . TRP A 1 89 ? 0.017 3.538 5.921 1.00 87.00 89 TRP A C 1
ATOM 738 O O . TRP A 1 89 ? 1.156 3.587 5.475 1.00 87.00 89 TRP A O 1
ATOM 748 N N . THR A 1 90 ? -0.630 2.380 6.051 1.00 84.75 90 THR A N 1
ATOM 749 C CA . THR A 1 90 ? -0.080 1.112 5.550 1.00 84.75 90 THR A CA 1
ATOM 750 C C . THR A 1 90 ? -0.299 0.931 4.057 1.00 84.75 90 THR A C 1
ATOM 752 O O . THR A 1 90 ? 0.580 0.429 3.362 1.00 84.75 90 THR A O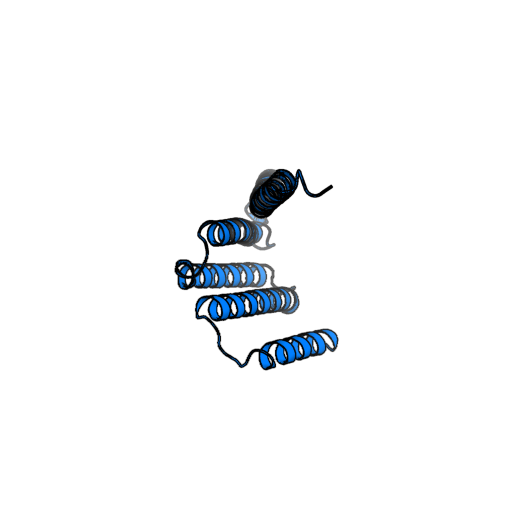 1
ATOM 755 N N . GLU A 1 91 ? -1.458 1.339 3.547 1.00 84.62 91 GLU A N 1
ATOM 756 C CA . GLU A 1 91 ? -1.853 1.087 2.160 1.00 84.62 91 GLU A CA 1
ATOM 757 C C . GLU A 1 91 ? -1.213 2.056 1.160 1.00 84.62 91 GLU A C 1
ATOM 759 O O . GLU A 1 91 ? -0.872 1.662 0.044 1.00 84.62 91 GLU A O 1
ATOM 764 N N . ALA A 1 92 ? -1.001 3.317 1.546 1.00 86.50 92 ALA A N 1
ATOM 765 C CA . ALA A 1 92 ? -0.395 4.314 0.665 1.00 86.50 92 ALA A CA 1
ATOM 766 C C . ALA A 1 92 ? 1.064 3.975 0.280 1.00 86.50 92 ALA A C 1
ATOM 768 O O . ALA A 1 92 ? 1.384 4.045 -0.908 1.00 86.50 92 ALA A O 1
ATOM 769 N N . PRO A 1 93 ? 1.942 3.531 1.201 1.00 88.50 93 PRO A N 1
ATOM 770 C CA . PRO A 1 93 ? 3.279 3.044 0.861 1.00 88.50 93 PRO A CA 1
ATOM 771 C C . PRO A 1 93 ? 3.263 1.844 -0.085 1.00 88.50 93 PRO A C 1
ATOM 773 O O . PRO A 1 93 ? 4.008 1.833 -1.059 1.00 88.50 93 PRO A O 1
ATOM 776 N N . VAL A 1 94 ? 2.378 0.866 0.144 1.00 86.38 94 VAL A N 1
ATOM 777 C CA . VAL A 1 94 ? 2.243 -0.312 -0.732 1.00 86.38 94 VAL A CA 1
ATOM 778 C C . VAL A 1 94 ? 1.841 0.109 -2.143 1.00 86.38 94 VAL A C 1
ATOM 780 O O . VAL A 1 94 ? 2.408 -0.381 -3.120 1.00 86.38 94 VAL A O 1
ATOM 783 N N . MET A 1 95 ? 0.907 1.052 -2.266 1.00 87.00 95 MET A N 1
ATOM 784 C CA . MET A 1 95 ? 0.511 1.614 -3.555 1.00 87.00 95 MET A CA 1
ATOM 785 C C . MET A 1 95 ? 1.674 2.332 -4.246 1.00 87.00 95 MET A C 1
ATOM 787 O O . MET A 1 95 ? 1.936 2.062 -5.415 1.00 87.00 95 MET A O 1
ATOM 791 N N . LEU A 1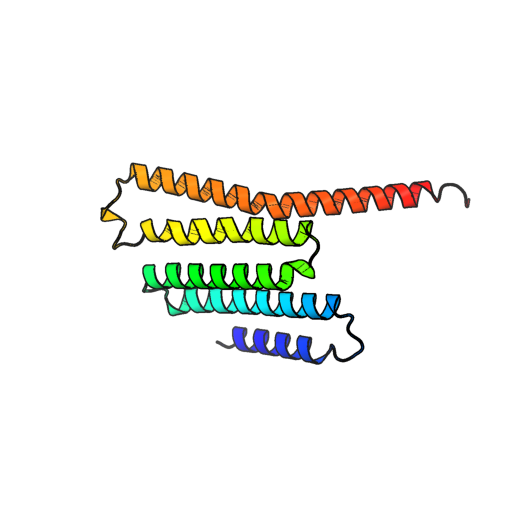 96 ? 2.378 3.217 -3.533 1.00 87.12 96 LEU A N 1
ATOM 792 C CA . LEU A 1 96 ? 3.504 3.974 -4.085 1.00 87.12 96 LEU A CA 1
ATOM 793 C C . LEU A 1 96 ? 4.628 3.058 -4.557 1.00 87.12 96 LEU A C 1
ATOM 795 O O . LEU A 1 96 ? 5.168 3.266 -5.643 1.00 87.12 96 LEU A O 1
ATOM 799 N N . VAL A 1 97 ? 4.960 2.027 -3.780 1.00 87.56 97 VAL A N 1
ATOM 800 C CA . VAL A 1 97 ? 5.991 1.072 -4.183 1.00 87.56 97 VAL A CA 1
ATOM 801 C C . VAL A 1 97 ? 5.528 0.267 -5.390 1.00 87.56 97 VAL A C 1
ATOM 803 O O . VAL A 1 97 ? 6.245 0.227 -6.377 1.00 87.56 97 VAL A O 1
ATOM 806 N N . THR A 1 98 ? 4.304 -0.268 -5.385 1.00 86.62 98 THR A N 1
ATOM 807 C CA . THR A 1 98 ? 3.781 -1.025 -6.539 1.00 86.62 98 THR A CA 1
ATOM 808 C C . THR A 1 98 ? 3.785 -0.183 -7.819 1.00 86.62 98 THR A C 1
ATOM 810 O O . THR A 1 98 ? 4.169 -0.664 -8.882 1.00 86.62 98 THR A O 1
ATOM 813 N N . PHE A 1 99 ? 3.391 1.089 -7.728 1.00 86.19 99 PHE A N 1
ATOM 814 C CA . PHE A 1 99 ? 3.368 1.984 -8.879 1.00 86.19 99 PHE A CA 1
ATOM 815 C C . PHE A 1 99 ? 4.777 2.318 -9.374 1.00 86.19 99 PHE A C 1
ATOM 817 O O . PHE A 1 99 ? 5.053 2.232 -10.567 1.00 86.19 99 PHE A O 1
ATOM 824 N N . THR A 1 100 ? 5.694 2.651 -8.464 1.00 86.75 100 THR A N 1
ATOM 825 C CA . THR A 1 100 ? 7.096 2.918 -8.823 1.00 86.75 100 THR A CA 1
ATOM 826 C C . THR A 1 100 ? 7.820 1.661 -9.310 1.00 86.75 100 THR A C 1
ATOM 828 O O . THR A 1 100 ? 8.755 1.776 -10.094 1.00 86.75 100 THR A O 1
ATOM 831 N N . SER A 1 101 ? 7.356 0.459 -8.954 1.00 86.06 101 SER A N 1
ATOM 832 C CA . SER A 1 101 ? 7.891 -0.802 -9.475 1.00 86.06 101 SER A CA 1
ATOM 833 C C . SER A 1 101 ? 7.682 -0.992 -10.983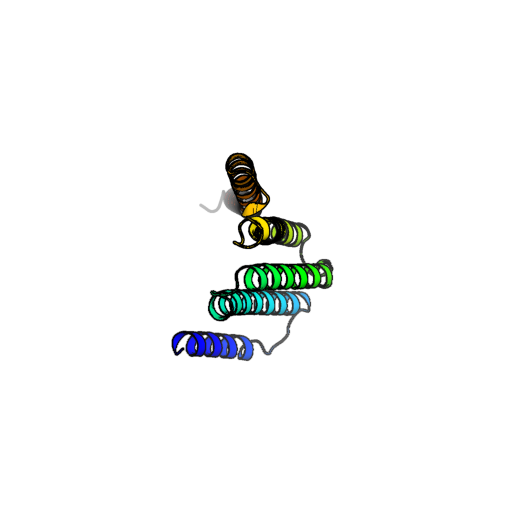 1.00 86.06 101 SER A C 1
ATOM 835 O O . SER A 1 101 ? 8.440 -1.745 -11.592 1.00 86.06 101 SER A O 1
ATOM 837 N N . LEU A 1 102 ? 6.749 -0.264 -11.617 1.00 85.25 102 LEU A N 1
ATOM 838 C CA . LEU A 1 102 ? 6.590 -0.255 -13.083 1.00 85.25 102 LEU A CA 1
ATOM 839 C C . LEU A 1 102 ? 7.880 0.133 -13.811 1.00 85.25 102 LEU A C 1
ATOM 841 O O . LEU A 1 102 ? 8.141 -0.329 -14.918 1.00 85.25 102 LEU A O 1
ATOM 845 N N . VAL A 1 103 ? 8.702 0.955 -13.167 1.00 83.88 103 VAL A N 1
ATOM 846 C CA . VAL A 1 103 ? 9.967 1.449 -13.703 1.00 83.88 103 VAL A CA 1
ATOM 847 C C . VAL A 1 103 ? 10.990 0.322 -13.919 1.00 83.88 103 VAL A C 1
ATOM 849 O O . VAL A 1 103 ? 11.843 0.424 -14.798 1.00 83.88 103 VAL A O 1
ATOM 852 N N . TYR A 1 104 ? 10.873 -0.777 -13.170 1.00 81.56 104 TYR A N 1
ATOM 853 C CA . TYR A 1 104 ? 11.737 -1.954 -13.306 1.00 81.56 104 TYR A CA 1
ATOM 854 C C . TYR A 1 104 ? 11.218 -2.978 -14.323 1.00 81.56 104 TYR A C 1
ATOM 856 O O . TYR A 1 104 ? 11.875 -3.993 -14.549 1.00 81.56 104 TYR A O 1
ATOM 864 N N . CYS A 1 105 ? 10.057 -2.743 -14.946 1.00 82.88 105 CYS A N 1
ATOM 865 C CA . CYS A 1 105 ? 9.581 -3.603 -16.029 1.00 82.88 105 CYS A CA 1
ATOM 866 C C . CYS A 1 105 ? 10.543 -3.519 -17.222 1.00 82.88 105 CYS A C 1
ATOM 868 O O . CYS A 1 105 ? 11.078 -2.448 -17.513 1.00 82.88 105 CYS A O 1
ATOM 870 N N . ARG A 1 106 ? 10.727 -4.633 -17.945 1.00 77.06 106 ARG A N 1
ATOM 871 C CA . ARG A 1 106 ? 11.675 -4.740 -19.075 1.00 77.06 106 ARG A CA 1
ATOM 872 C C . ARG A 1 106 ? 11.539 -3.629 -20.117 1.00 77.06 106 ARG A C 1
ATOM 874 O O . ARG A 1 106 ? 12.545 -3.184 -20.661 1.00 77.06 106 ARG A O 1
ATOM 881 N N . ASP A 1 107 ? 10.315 -3.174 -20.365 1.00 77.94 107 ASP A N 1
ATOM 882 C CA . ASP A 1 107 ? 10.037 -2.122 -21.346 1.00 77.94 107 ASP A CA 1
ATOM 883 C C . ASP A 1 107 ? 10.505 -0.732 -20.880 1.00 77.94 107 ASP A C 1
ATOM 885 O O . ASP A 1 107 ? 10.789 0.131 -21.707 1.00 77.94 107 ASP A O 1
ATOM 889 N N . PHE A 1 108 ? 10.625 -0.512 -19.564 1.00 76.88 108 PHE A N 1
ATOM 890 C CA . PHE A 1 108 ? 11.001 0.775 -18.970 1.00 76.88 108 PHE A CA 1
ATOM 891 C C . PHE A 1 108 ? 12.410 0.800 -18.369 1.00 76.88 108 PHE A C 1
ATOM 893 O O . PHE A 1 108 ? 13.011 1.871 -18.258 1.00 76.88 108 PHE A O 1
ATOM 900 N N . SER A 1 109 ? 12.983 -0.363 -18.050 1.00 76.88 109 SER A N 1
ATOM 901 C CA . SER A 1 109 ? 14.306 -0.468 -17.427 1.00 76.88 109 SER A CA 1
ATOM 902 C C . SER A 1 109 ? 15.426 0.119 -18.292 1.00 76.88 109 SER A C 1
ATOM 904 O O . SER A 1 109 ? 16.457 0.527 -17.769 1.00 76.88 109 SER A O 1
ATOM 906 N N . GLY A 1 110 ? 15.233 0.194 -19.613 1.00 78.44 110 GLY A N 1
ATOM 907 C CA . GLY A 1 110 ? 16.200 0.796 -20.537 1.00 78.44 110 GLY A CA 1
ATOM 908 C C . GLY A 1 110 ? 16.299 2.325 -20.465 1.00 78.44 110 GLY A C 1
ATOM 909 O O . GLY A 1 110 ? 17.265 2.884 -20.977 1.00 78.44 110 GLY A O 1
ATOM 910 N N . TYR A 1 111 ? 15.336 3.011 -19.837 1.00 82.94 111 TYR A N 1
ATOM 911 C CA . TYR A 1 111 ? 15.315 4.479 -19.758 1.00 82.94 111 TYR A CA 1
ATOM 912 C C . TYR A 1 111 ? 16.082 5.052 -18.559 1.00 82.94 111 TYR A C 1
ATOM 914 O O . TYR A 1 111 ? 16.272 6.265 -18.490 1.00 82.94 111 TYR A O 1
ATOM 922 N N . LEU A 1 112 ? 16.520 4.209 -17.619 1.00 82.38 112 LEU A N 1
ATOM 923 C CA . LEU A 1 112 ? 17.232 4.624 -16.408 1.00 82.38 112 LEU A CA 1
ATOM 924 C C . LEU A 1 112 ? 18.606 3.980 -16.329 1.00 82.38 112 LEU A C 1
ATOM 926 O O . LEU A 1 112 ? 18.783 2.818 -16.692 1.00 82.38 112 LEU A O 1
ATOM 930 N N . THR A 1 113 ? 19.570 4.723 -15.790 1.00 86.88 113 THR A N 1
ATOM 931 C CA . THR A 1 113 ? 20.890 4.168 -15.490 1.00 86.88 113 THR A CA 1
ATOM 932 C C . THR A 1 113 ? 20.822 3.223 -14.288 1.00 86.88 113 THR A C 1
ATOM 934 O O . THR A 1 113 ? 19.933 3.323 -13.439 1.00 86.88 113 THR A O 1
ATOM 937 N N . SER A 1 114 ? 21.786 2.302 -14.193 1.00 84.62 114 SER A N 1
ATOM 938 C CA . SER A 1 114 ? 21.872 1.342 -13.080 1.00 84.62 114 SER A CA 1
ATOM 939 C C . SER A 1 114 ? 21.929 2.029 -11.708 1.00 84.62 114 SER A C 1
ATOM 941 O O . SER A 1 114 ? 21.337 1.539 -10.744 1.00 84.62 114 SER A O 1
ATOM 943 N N . ASP A 1 115 ? 22.594 3.182 -11.619 1.00 88.44 115 ASP A N 1
ATOM 944 C CA . ASP A 1 115 ? 22.696 3.955 -10.377 1.00 88.44 115 ASP A CA 1
ATOM 945 C C . ASP A 1 115 ? 21.333 4.542 -9.981 1.00 88.44 115 ASP A C 1
ATOM 947 O O . ASP A 1 115 ? 20.894 4.384 -8.845 1.00 88.44 115 ASP A O 1
ATOM 951 N N . GLN A 1 116 ? 20.589 5.102 -10.942 1.00 86.56 116 GLN A N 1
ATOM 952 C CA . GLN A 1 116 ? 19.243 5.635 -10.700 1.00 86.56 116 GLN A CA 1
ATOM 953 C C . GLN A 1 116 ? 18.248 4.545 -10.283 1.00 86.56 116 GLN A C 1
ATOM 955 O O . GLN A 1 116 ? 17.402 4.769 -9.418 1.00 86.56 116 GLN A O 1
ATOM 960 N N . GLN A 1 117 ? 18.350 3.351 -10.872 1.00 85.75 117 GLN A N 1
ATOM 961 C CA . GLN A 1 117 ? 17.550 2.194 -10.464 1.00 85.75 117 GLN A CA 1
ATOM 962 C C . GLN A 1 117 ? 17.864 1.761 -9.027 1.00 85.75 117 GLN A C 1
ATOM 964 O O . GLN A 1 117 ? 16.956 1.373 -8.288 1.00 85.75 117 GLN A O 1
ATOM 969 N N . THR A 1 118 ? 19.132 1.851 -8.623 1.00 87.81 118 THR A N 1
ATOM 970 C CA . THR A 1 118 ? 19.579 1.526 -7.264 1.00 87.81 118 THR A CA 1
ATOM 971 C C . THR A 1 118 ? 19.050 2.546 -6.256 1.00 87.81 118 THR A C 1
ATOM 973 O O . THR A 1 118 ? 18.467 2.157 -5.243 1.00 87.81 118 THR A O 1
ATOM 976 N N . ASP A 1 119 ? 19.154 3.840 -6.565 1.00 90.19 119 ASP A N 1
ATOM 977 C CA . ASP A 1 119 ? 18.642 4.924 -5.719 1.00 90.19 119 ASP A CA 1
ATOM 978 C C . ASP A 1 119 ? 17.121 4.839 -5.530 1.00 90.19 119 ASP A C 1
ATOM 980 O O . ASP A 1 119 ? 16.614 4.956 -4.410 1.00 90.19 119 ASP A O 1
ATOM 984 N N . LEU A 1 120 ? 16.381 4.562 -6.610 1.00 88.31 120 LEU A N 1
ATOM 985 C CA . LEU A 1 120 ? 14.938 4.324 -6.544 1.00 88.31 120 LEU A CA 1
ATOM 986 C C . LEU A 1 120 ? 14.604 3.109 -5.670 1.00 88.31 120 LEU A C 1
ATOM 988 O O . LEU A 1 120 ? 13.647 3.161 -4.896 1.00 88.31 120 LEU A O 1
ATOM 992 N N . GLY A 1 121 ? 15.420 2.055 -5.730 1.00 88.69 121 GLY A N 1
ATOM 993 C CA . GLY A 1 121 ? 15.232 0.842 -4.939 1.00 88.69 121 GLY A CA 1
ATOM 994 C C . GLY A 1 121 ? 15.404 1.121 -3.448 1.00 88.69 121 GLY A C 1
ATOM 995 O O . GLY A 1 121 ? 14.561 0.734 -2.636 1.00 88.69 121 GLY A O 1
ATOM 996 N N . PHE A 1 122 ? 16.437 1.882 -3.075 1.00 91.75 122 PHE A N 1
ATOM 997 C CA . PHE A 1 122 ? 16.604 2.361 -1.701 1.00 91.75 122 PHE A CA 1
ATOM 998 C C . PHE A 1 122 ? 15.447 3.259 -1.254 1.00 91.75 122 PHE A C 1
ATOM 1000 O O . PHE A 1 122 ? 14.971 3.127 -0.123 1.00 91.75 122 PHE A O 1
ATOM 1007 N N . GLY A 1 123 ? 14.938 4.113 -2.145 1.00 91.19 123 GLY A N 1
ATOM 1008 C CA . GLY A 1 123 ? 13.731 4.902 -1.902 1.00 91.19 123 GLY A CA 1
ATOM 1009 C C . GLY A 1 123 ? 12.516 4.026 -1.582 1.00 91.19 123 GLY A C 1
ATOM 1010 O O . GLY A 1 123 ? 11.830 4.258 -0.584 1.00 91.19 123 GLY A O 1
ATOM 1011 N N . GLN A 1 124 ? 12.280 2.974 -2.369 1.00 91.81 124 GLN A N 1
ATOM 1012 C CA . GLN A 1 124 ? 11.191 2.018 -2.143 1.00 91.81 124 GLN A CA 1
ATOM 1013 C C . GLN A 1 124 ? 11.329 1.280 -0.807 1.00 91.81 124 GLN A C 1
ATOM 1015 O O . GLN A 1 124 ? 10.342 1.142 -0.081 1.00 91.81 124 GLN A O 1
ATOM 1020 N N . ILE A 1 125 ? 12.543 0.854 -0.442 1.00 90.88 125 ILE A N 1
ATOM 1021 C CA . ILE A 1 125 ? 12.817 0.231 0.862 1.00 90.88 125 ILE A CA 1
ATOM 1022 C C . ILE A 1 125 ? 12.483 1.209 1.996 1.00 90.88 125 ILE A C 1
ATOM 1024 O O . ILE A 1 125 ? 11.786 0.839 2.944 1.00 90.88 125 ILE A O 1
ATOM 1028 N N . GLY A 1 126 ? 12.918 2.467 1.887 1.00 90.06 126 GLY A N 1
ATOM 1029 C CA . GLY A 1 126 ? 12.602 3.509 2.866 1.00 90.06 126 GLY A CA 1
ATOM 1030 C C . GLY A 1 126 ? 11.095 3.727 3.027 1.00 90.06 126 GLY A C 1
ATOM 1031 O O . GLY A 1 126 ? 10.588 3.773 4.150 1.00 90.06 126 GLY A O 1
ATOM 1032 N N . ILE A 1 127 ? 10.356 3.779 1.915 1.00 90.19 127 ILE A N 1
ATOM 1033 C CA . ILE A 1 127 ? 8.891 3.904 1.911 1.00 90.19 127 ILE A CA 1
ATOM 1034 C C . ILE A 1 127 ? 8.230 2.698 2.597 1.00 90.19 127 ILE A C 1
ATOM 1036 O O . ILE A 1 127 ? 7.321 2.879 3.409 1.00 90.19 127 ILE A O 1
ATOM 1040 N N . PHE A 1 128 ? 8.699 1.474 2.340 1.00 86.69 128 PHE A N 1
ATOM 1041 C CA . PHE A 1 128 ? 8.181 0.279 3.011 1.00 86.69 128 PHE A CA 1
ATOM 1042 C C . PHE A 1 128 ? 8.401 0.309 4.526 1.00 86.69 128 PHE A C 1
ATOM 1044 O O . PHE A 1 128 ? 7.480 -0.004 5.285 1.00 86.69 128 PHE A O 1
ATOM 1051 N N . ILE A 1 129 ? 9.588 0.724 4.976 1.00 88.31 129 ILE A N 1
ATOM 1052 C CA . ILE A 1 129 ? 9.896 0.873 6.406 1.00 88.31 129 ILE A CA 1
ATOM 1053 C C . ILE A 1 129 ? 8.950 1.898 7.051 1.00 88.31 129 ILE A C 1
ATOM 1055 O O . ILE A 1 129 ? 8.400 1.644 8.125 1.00 88.31 129 ILE A O 1
ATOM 1059 N N . LEU A 1 130 ? 8.689 3.021 6.373 1.00 86.44 130 LEU A N 1
ATOM 1060 C CA . LEU A 1 130 ? 7.717 4.020 6.825 1.00 86.44 130 LEU A CA 1
ATOM 1061 C C . LEU A 1 130 ? 6.289 3.464 6.903 1.00 86.44 130 LEU A C 1
ATOM 1063 O O . LEU A 1 130 ? 5.564 3.782 7.847 1.00 86.44 130 LEU A O 1
ATOM 1067 N N . GLY A 1 131 ? 5.889 2.602 5.967 1.00 84.88 131 GLY A N 1
ATOM 1068 C CA . GLY A 1 131 ? 4.588 1.930 6.014 1.00 84.88 131 GLY A CA 1
ATOM 1069 C C . GLY A 1 131 ? 4.446 0.958 7.185 1.00 84.88 131 GLY A C 1
ATOM 1070 O O . GLY A 1 131 ? 3.398 0.917 7.830 1.00 84.88 131 GLY A O 1
ATOM 1071 N N . LEU A 1 132 ? 5.514 0.231 7.524 1.00 83.12 132 LEU A N 1
ATOM 1072 C CA . LEU A 1 132 ? 5.545 -0.699 8.661 1.00 83.12 132 LEU A CA 1
ATOM 1073 C C . LEU A 1 132 ? 5.487 0.005 10.024 1.00 83.12 132 LEU A C 1
ATOM 1075 O O . LEU A 1 132 ? 4.989 -0.569 10.995 1.00 83.12 132 LEU A O 1
ATOM 1079 N N . LEU A 1 133 ? 5.944 1.257 10.106 1.00 83.94 133 LEU A N 1
ATOM 1080 C CA . LEU A 1 133 ? 5.875 2.058 11.330 1.00 83.94 133 LEU A CA 1
ATOM 1081 C C . LEU A 1 133 ? 4.432 2.345 11.776 1.00 83.94 133 LEU A C 1
ATOM 1083 O O . LEU A 1 133 ? 4.179 2.423 12.976 1.00 83.94 133 LEU A O 1
ATOM 1087 N N . GLY A 1 134 ? 3.470 2.447 10.854 1.00 79.19 134 GLY A N 1
ATOM 1088 C CA . GLY A 1 134 ? 2.065 2.723 11.192 1.00 79.19 134 GLY A CA 1
ATOM 1089 C C . GLY A 1 134 ? 1.448 1.687 12.151 1.00 79.19 134 GLY A C 1
ATOM 1090 O O . GLY A 1 134 ? 1.016 2.055 13.249 1.00 79.19 134 GLY A O 1
ATOM 1091 N N . PRO A 1 135 ? 1.443 0.388 11.794 1.00 79.50 135 PRO A N 1
ATOM 1092 C CA . PRO A 1 135 ? 0.977 -0.694 12.662 1.00 79.50 135 PRO A CA 1
ATOM 1093 C C . PRO A 1 135 ? 1.754 -0.795 13.972 1.00 79.50 135 PRO A C 1
ATOM 1095 O O . PRO A 1 135 ? 1.157 -1.056 15.014 1.00 79.50 135 PRO A O 1
ATOM 1098 N N . LEU A 1 136 ? 3.071 -0.563 13.938 1.00 82.94 136 LEU A N 1
ATOM 1099 C CA . LEU A 1 136 ? 3.927 -0.566 15.129 1.00 82.94 136 LEU A CA 1
ATOM 1100 C C . LEU A 1 136 ? 3.505 0.519 16.125 1.00 82.94 136 LEU A C 1
ATOM 1102 O O . LEU A 1 136 ? 3.366 0.244 17.316 1.00 82.94 136 LEU A O 1
ATOM 1106 N N . ILE A 1 137 ? 3.238 1.734 15.639 1.00 81.88 137 ILE A N 1
ATOM 1107 C CA . ILE A 1 137 ? 2.750 2.843 16.464 1.00 81.88 137 ILE A CA 1
ATOM 1108 C C . ILE A 1 137 ? 1.369 2.507 17.038 1.00 81.88 137 ILE A C 1
ATOM 1110 O O . ILE A 1 137 ? 1.156 2.663 18.241 1.00 81.88 137 ILE A O 1
ATOM 1114 N N . GLN A 1 138 ? 0.441 1.994 16.221 1.00 80.25 138 GLN A N 1
ATOM 1115 C CA . GLN A 1 138 ? -0.884 1.578 16.700 1.00 80.25 138 GLN A CA 1
ATOM 1116 C C . GLN A 1 138 ? -0.801 0.490 17.778 1.00 80.25 138 GLN A C 1
ATOM 1118 O O . GLN A 1 138 ? -1.500 0.571 18.792 1.00 80.25 138 GLN A O 1
ATOM 1123 N N . LEU A 1 139 ? 0.070 -0.504 17.590 1.00 82.88 139 LEU A N 1
ATOM 1124 C CA . LEU A 1 139 ? 0.305 -1.564 18.563 1.00 82.88 139 LEU A CA 1
ATOM 1125 C C . LEU A 1 139 ? 0.883 -0.999 19.865 1.00 82.88 139 LEU A C 1
ATOM 1127 O O . LEU A 1 139 ? 0.388 -1.330 20.940 1.00 82.88 139 LEU A O 1
ATOM 1131 N N . GLY A 1 140 ? 1.870 -0.103 19.772 1.00 85.00 140 GLY A N 1
ATOM 1132 C CA . GLY A 1 140 ? 2.463 0.574 20.924 1.00 85.00 140 GLY A CA 1
ATOM 1133 C C . GLY A 1 140 ? 1.440 1.390 21.719 1.00 85.00 140 GLY A C 1
ATOM 1134 O O . GLY A 1 140 ? 1.385 1.284 22.945 1.00 85.00 140 GLY A O 1
ATOM 1135 N N . PHE A 1 141 ? 0.568 2.141 21.038 1.00 83.44 141 PHE A N 1
ATOM 1136 C CA . PHE A 1 141 ? -0.524 2.876 21.685 1.00 83.44 141 PHE A CA 1
ATOM 1137 C C . PHE A 1 141 ? -1.506 1.947 22.397 1.00 83.44 141 PHE A C 1
ATOM 1139 O O . PHE A 1 141 ? -1.899 2.222 23.533 1.00 83.44 141 PHE A O 1
ATOM 1146 N N . LYS A 1 142 ? -1.896 0.843 21.751 1.00 83.62 142 LYS A N 1
ATOM 1147 C CA . LYS A 1 142 ? -2.818 -0.135 22.334 1.00 83.62 142 LYS A CA 1
ATOM 1148 C C . LYS A 1 142 ? -2.213 -0.792 23.576 1.00 83.62 142 LYS A C 1
ATOM 1150 O O . LYS A 1 142 ? -2.847 -0.794 24.625 1.00 83.62 142 LYS A O 1
ATOM 1155 N N . LEU A 1 143 ? -0.960 -1.236 23.481 1.00 88.06 143 LEU A N 1
ATOM 1156 C CA . LEU A 1 143 ? -0.221 -1.841 24.587 1.00 88.06 143 LEU A CA 1
ATOM 1157 C C . LEU A 1 143 ? -0.077 -0.874 25.772 1.00 88.06 143 LEU A C 1
ATOM 1159 O O . LEU A 1 143 ? -0.329 -1.250 26.913 1.00 88.06 143 LEU A O 1
ATOM 1163 N N . SER A 1 144 ? 0.283 0.386 25.505 1.00 84.75 144 SER A N 1
ATOM 1164 C CA . SER A 1 144 ? 0.415 1.420 26.538 1.00 84.75 144 SER A CA 1
ATOM 1165 C C . SER A 1 144 ? -0.907 1.664 27.271 1.00 84.75 144 SER A C 1
ATOM 1167 O O . SER A 1 144 ? -0.945 1.731 28.502 1.00 84.75 144 SER A O 1
ATOM 1169 N N . ARG A 1 145 ? -2.022 1.715 26.530 1.00 85.06 145 ARG A N 1
ATOM 1170 C CA . ARG A 1 145 ? -3.355 1.886 27.115 1.00 85.06 145 ARG A CA 1
ATOM 1171 C C . ARG A 1 145 ? -3.765 0.689 27.974 1.00 85.06 145 ARG A C 1
ATOM 1173 O O . ARG A 1 145 ? -4.285 0.883 29.071 1.00 85.06 145 ARG A O 1
ATOM 1180 N N . ASP A 1 146 ? -3.506 -0.527 27.503 1.00 86.81 146 ASP A N 1
ATOM 1181 C CA . ASP A 1 146 ? -3.834 -1.755 28.232 1.00 86.81 146 ASP A CA 1
ATOM 1182 C C . ASP A 1 146 ? -2.994 -1.877 29.521 1.00 86.81 146 ASP A C 1
ATOM 1184 O O . ASP A 1 146 ? -3.521 -2.221 30.582 1.00 86.81 146 ASP A O 1
ATOM 1188 N N . LEU A 1 147 ? -1.712 -1.488 29.478 1.00 87.00 147 LEU A N 1
ATOM 1189 C CA . LEU A 1 147 ? -0.843 -1.417 30.660 1.00 87.00 147 LEU A CA 1
ATOM 1190 C C . LEU A 1 147 ? -1.341 -0.393 31.689 1.00 87.00 147 LEU A C 1
ATOM 1192 O O . LEU A 1 147 ? -1.384 -0.700 32.882 1.00 87.00 147 LEU A O 1
ATOM 1196 N N . GLN A 1 148 ? -1.766 0.797 31.252 1.00 85.75 148 GLN A N 1
ATOM 1197 C CA . GLN A 1 148 ? -2.347 1.805 32.148 1.00 85.75 148 GLN A CA 1
ATOM 1198 C C . GLN A 1 148 ? -3.625 1.300 32.830 1.00 85.75 148 GLN A C 1
ATOM 1200 O O . GLN A 1 148 ? -3.809 1.518 34.030 1.00 85.75 148 GLN A O 1
ATOM 1205 N N . GLN A 1 149 ? -4.486 0.586 32.101 1.00 84.81 149 GLN A N 1
ATOM 1206 C CA . GLN A 1 149 ? -5.706 -0.002 32.660 1.00 84.81 149 GLN A CA 1
ATOM 1207 C C . GLN A 1 149 ? -5.407 -1.108 33.680 1.00 84.81 149 GLN A C 1
ATOM 1209 O O . GLN A 1 149 ? -6.039 -1.152 34.738 1.00 84.81 149 GLN A O 1
ATOM 1214 N N . CYS A 1 150 ? -4.422 -1.969 33.411 1.00 82.44 150 CYS A N 1
ATOM 1215 C CA . CYS A 1 150 ? -3.959 -2.978 34.367 1.00 82.44 150 CYS A CA 1
ATOM 1216 C C . CYS A 1 150 ? -3.361 -2.342 35.630 1.00 82.44 150 CYS A C 1
ATOM 1218 O O . CYS A 1 150 ? -3.673 -2.771 36.742 1.00 82.44 150 CYS A O 1
ATOM 1220 N N . TYR A 1 151 ? -2.561 -1.283 35.478 1.00 82.44 151 TYR A N 1
ATOM 1221 C CA . TYR A 1 151 ? -1.994 -0.550 36.609 1.00 82.44 151 TYR A CA 1
ATOM 1222 C C . TYR A 1 151 ? -3.086 0.096 37.478 1.00 82.44 151 TYR A C 1
ATOM 1224 O O . TYR A 1 151 ? -3.057 -0.029 38.701 1.00 82.44 151 TYR A O 1
ATOM 1232 N N . GLN A 1 152 ? -4.099 0.720 36.867 1.00 78.06 152 GLN A N 1
ATOM 1233 C CA . GLN A 1 152 ? -5.236 1.295 37.598 1.00 78.06 152 GLN A CA 1
ATOM 1234 C C . GLN A 1 152 ? -6.087 0.231 38.307 1.00 78.06 152 GLN A C 1
ATOM 1236 O O . GLN A 1 152 ? -6.462 0.434 39.461 1.00 78.06 152 GLN A O 1
ATOM 1241 N N . LYS A 1 153 ? -6.338 -0.923 37.669 1.00 77.69 153 LYS A N 1
ATOM 1242 C CA . LYS A 1 153 ? -7.043 -2.055 38.300 1.00 77.69 153 LYS A CA 1
ATOM 1243 C C . LYS A 1 153 ? -6.304 -2.600 39.521 1.00 77.69 153 LYS A C 1
ATOM 1245 O O . LYS A 1 153 ? -6.947 -2.900 40.522 1.00 77.69 153 LYS A O 1
ATOM 1250 N N . ASN A 1 154 ? -4.977 -2.702 39.458 1.00 70.31 154 ASN A N 1
ATOM 1251 C CA . ASN A 1 154 ? -4.172 -3.146 40.597 1.00 70.31 154 ASN A CA 1
ATOM 1252 C C . ASN A 1 154 ? -4.103 -2.085 41.706 1.00 70.31 154 ASN A C 1
ATOM 1254 O O . ASN A 1 154 ? -4.101 -2.438 42.880 1.00 70.31 154 ASN A O 1
ATOM 1258 N N . LYS A 1 155 ? -4.134 -0.791 41.363 1.00 60.72 155 LYS A N 1
ATOM 1259 C CA . LYS A 1 155 ? -4.157 0.305 42.345 1.00 60.72 155 LYS A CA 1
ATOM 1260 C C . LYS A 1 155 ? -5.509 0.467 43.064 1.00 60.72 155 LYS A C 1
ATOM 1262 O O . LYS A 1 155 ? -5.534 1.022 44.154 1.00 60.72 155 LYS A O 1
ATOM 1267 N N . GLN A 1 156 ? -6.615 -0.015 42.487 1.00 58.75 156 GLN A N 1
ATOM 1268 C CA . GLN A 1 156 ? -7.952 -0.037 43.115 1.00 58.75 156 GLN A CA 1
ATOM 1269 C C . GLN A 1 156 ? -8.223 -1.285 43.978 1.00 58.75 156 GLN A C 1
ATOM 1271 O O . GLN A 1 156 ? -9.256 -1.353 44.639 1.00 58.75 156 GLN A O 1
ATOM 1276 N N . LYS A 1 157 ? -7.304 -2.259 44.004 1.00 53.91 157 LYS A N 1
ATOM 12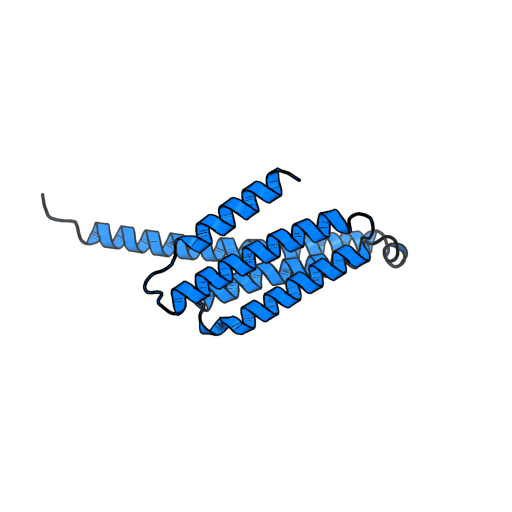77 C CA . LYS A 1 157 ? -7.393 -3.498 44.791 1.00 53.91 157 LYS A CA 1
ATOM 1278 C C . LYS A 1 157 ? -6.440 -3.600 46.016 1.00 53.91 157 LYS A C 1
ATOM 1280 O O . LYS A 1 157 ? -6.042 -4.725 46.309 1.00 53.91 157 LYS A O 1
ATOM 1285 N N . PRO A 1 158 ? -6.025 -2.532 46.743 1.00 49.50 158 PRO A N 1
ATOM 1286 C CA . PRO A 1 158 ? -5.000 -2.712 47.768 1.00 49.50 158 PRO A CA 1
ATOM 1287 C C . PRO A 1 158 ? -5.484 -3.227 49.135 1.00 49.50 158 PRO A C 1
ATOM 1289 O O . PRO A 1 158 ? -4.618 -3.585 49.917 1.00 49.50 158 PRO A O 1
ATOM 1292 N N . GLU A 1 159 ? -6.782 -3.335 49.454 1.00 51.91 159 GLU A N 1
ATOM 1293 C CA . GLU A 1 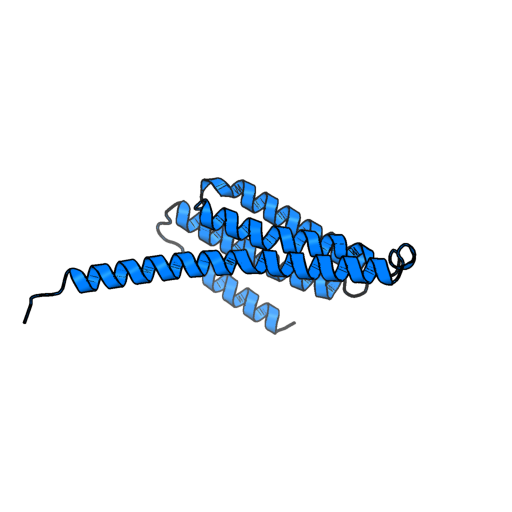159 ? -7.208 -3.818 50.788 1.00 51.91 159 GLU A CA 1
ATOM 1294 C C . GLU A 1 159 ? -8.461 -4.709 50.728 1.00 51.91 159 GLU A C 1
ATOM 1296 O O . GLU A 1 159 ? -9.598 -4.247 50.739 1.00 51.91 159 GLU A O 1
ATOM 1301 N N . LEU A 1 160 ? -8.233 -6.018 50.633 1.00 49.38 160 LEU A N 1
ATOM 1302 C CA . LEU A 1 160 ? -9.162 -7.080 51.040 1.00 49.38 160 LEU A CA 1
ATOM 1303 C C . LEU A 1 160 ? -8.293 -8.288 51.426 1.00 49.38 160 LEU A C 1
ATOM 1305 O O . LEU A 1 160 ? -8.270 -9.311 50.742 1.00 49.38 160 LEU A O 1
ATOM 1309 N N . LEU A 1 161 ? -7.480 -8.096 52.465 1.00 44.44 161 LEU A N 1
ATOM 1310 C CA . LEU A 1 161 ? -6.709 -9.127 53.154 1.00 44.44 161 LEU A CA 1
ATOM 1311 C C . LEU A 1 161 ? -6.665 -8.777 54.639 1.00 44.44 161 LEU A C 1
ATOM 1313 O O . LEU A 1 161 ? -6.368 -7.599 54.933 1.00 44.44 161 LEU A O 1
#

Radius of gyration: 21.37 Å; chains: 1; bounding box: 52×36×74 Å

Organism: NCBI:txid65129

Sequence (161 aa):
MAVLSVHAYFLFQHFKGQKQNLNISKQKNEQHEGVCLLKKLLFIFILISLQEYDIFQCTMITLLNFGYIGYLLSIKQYMPKIEFFGLIWTEAPVMLVTFTSLVYCRDFSGYLTSDQQTDLGFGQIGIFILGLLGPLIQLGFKLSRDLQQCYQKNKQKPELL